Protein AF-A0A3N5NQD6-F1 (afdb_monomer)

Mean predicted aligned error: 10.13 Å

Radius of gyration: 29.54 Å; Cα contacts (8 Å, |Δi|>4): 8; chains: 1; bounding box: 46×20×89 Å

Solvent-accessible surface area (backbone atoms only — not comparable to full-atom values): 4361 Å² total; per-residue (Å²): 111,68,70,58,51,52,52,53,50,53,52,48,51,53,52,49,53,50,53,54,49,53,54,50,51,55,51,48,52,52,51,47,55,53,48,52,54,51,50,52,51,52,51,53,50,48,57,61,60,65,31,67,80,68,42,45,66,57,37,47,76,72,73,48,70,84,87,52,80,63,70,77,67,80,114

Sequence (75 aa):
MLLTLIGVFALYVIKYDARQLESRVQMQERDLEKLENTVAVLVAERAHLARPAALEPLARSLGLAPITPRQYLGL

Structure (mmCIF, N/CA/C/O backbone):
data_AF-A0A3N5NQD6-F1
#
_entry.id   AF-A0A3N5NQD6-F1
#
loop_
_atom_site.group_PDB
_atom_site.id
_atom_site.type_symbol
_atom_site.label_atom_id
_atom_site.label_alt_id
_atom_site.label_comp_id
_atom_site.label_asym_id
_atom_site.label_entity_id
_atom_site.label_seq_id
_atom_site.pdbx_PDB_ins_code
_atom_site.Cartn_x
_atom_site.Cartn_y
_atom_site.Cartn_z
_atom_site.occupancy
_atom_site.B_iso_or_equiv
_atom_site.auth_seq_id
_atom_site.auth_comp_id
_atom_site.auth_asym_id
_atom_site.auth_atom_id
_atom_site.pdbx_PDB_model_num
ATOM 1 N N . MET A 1 1 ? 26.331 2.780 -44.696 1.00 73.31 1 MET A N 1
ATOM 2 C CA . MET A 1 1 ? 24.930 2.336 -44.863 1.00 73.31 1 MET A CA 1
ATOM 3 C C . MET A 1 1 ? 24.579 1.153 -43.964 1.00 73.31 1 MET A C 1
ATOM 5 O O . MET A 1 1 ? 23.591 1.231 -43.254 1.00 73.31 1 MET A O 1
ATOM 9 N N . LEU A 1 2 ? 25.382 0.085 -43.909 1.00 87.94 2 LEU A N 1
ATOM 10 C CA . LEU A 1 2 ? 25.086 -1.059 -43.029 1.00 87.94 2 LEU A CA 1
ATOM 11 C C . LEU A 1 2 ? 25.243 -0.729 -41.528 1.00 87.94 2 LEU A C 1
ATOM 13 O O . LEU A 1 2 ? 24.344 -0.994 -40.741 1.00 87.94 2 LEU A O 1
ATOM 17 N N . LEU A 1 3 ? 26.324 -0.038 -41.147 1.00 89.12 3 LEU A N 1
ATOM 18 C CA . LEU A 1 3 ? 26.547 0.460 -39.776 1.00 89.12 3 LEU A CA 1
ATOM 19 C C . LEU A 1 3 ? 25.425 1.380 -39.271 1.00 89.12 3 LEU A C 1
ATOM 21 O O . LEU A 1 3 ? 24.997 1.274 -38.126 1.00 89.12 3 LEU A O 1
ATOM 25 N N . THR A 1 4 ? 24.913 2.256 -40.137 1.00 89.81 4 THR A N 1
ATOM 26 C CA . THR A 1 4 ? 23.804 3.158 -39.801 1.00 89.81 4 THR A CA 1
ATOM 27 C C . THR A 1 4 ? 22.498 2.391 -39.595 1.00 89.81 4 THR A C 1
ATOM 29 O O . THR A 1 4 ? 21.755 2.707 -38.674 1.00 89.81 4 THR A O 1
ATOM 32 N N . LEU A 1 5 ? 22.239 1.348 -40.393 1.00 90.88 5 LEU A N 1
ATOM 33 C CA . LEU A 1 5 ? 21.068 0.482 -4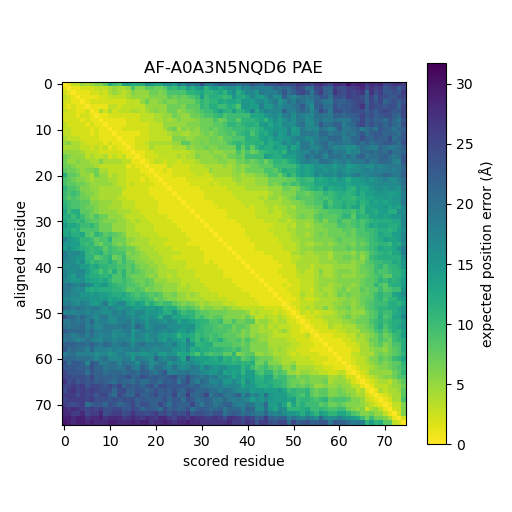0.218 1.00 90.88 5 LEU A CA 1
ATOM 34 C C . LEU A 1 5 ? 21.135 -0.313 -38.908 1.00 90.88 5 LEU A C 1
ATOM 36 O O . LEU A 1 5 ? 20.138 -0.383 -38.195 1.00 90.88 5 LEU A O 1
ATOM 40 N N . ILE A 1 6 ? 22.311 -0.842 -38.554 1.00 92.81 6 ILE A N 1
ATOM 41 C CA . ILE A 1 6 ? 22.525 -1.538 -37.275 1.00 92.81 6 ILE A CA 1
ATOM 42 C C . ILE A 1 6 ? 22.283 -0.588 -36.095 1.00 92.81 6 ILE A C 1
ATOM 44 O O . ILE A 1 6 ? 21.587 -0.955 -35.152 1.00 92.81 6 ILE A O 1
ATOM 48 N N . GLY A 1 7 ? 22.799 0.644 -36.159 1.00 92.88 7 GLY A N 1
ATOM 49 C CA . GLY A 1 7 ? 22.592 1.643 -35.108 1.00 92.88 7 GLY A CA 1
ATOM 50 C C . GLY A 1 7 ? 21.120 2.020 -34.924 1.00 92.88 7 GLY A C 1
ATOM 51 O O . GLY A 1 7 ? 20.621 2.033 -33.801 1.00 92.88 7 GLY A O 1
ATOM 52 N N . VAL A 1 8 ? 20.398 2.264 -36.023 1.00 91.69 8 VAL A N 1
ATOM 53 C CA . VAL A 1 8 ? 18.956 2.566 -35.975 1.00 91.69 8 VAL A CA 1
ATOM 54 C C . VAL A 1 8 ? 18.161 1.386 -35.414 1.00 91.69 8 VAL A C 1
ATOM 56 O O . VAL A 1 8 ? 17.279 1.590 -34.581 1.00 91.69 8 VAL A O 1
ATOM 59 N N . PHE A 1 9 ? 18.487 0.156 -35.817 1.00 92.62 9 PHE A N 1
ATOM 60 C CA . PHE A 1 9 ? 17.827 -1.043 -35.306 1.00 92.62 9 PHE A CA 1
ATOM 61 C C . PHE A 1 9 ? 18.074 -1.242 -33.803 1.00 92.62 9 PHE A C 1
ATOM 63 O O . PHE A 1 9 ? 17.126 -1.457 -33.052 1.00 92.62 9 PHE A O 1
ATOM 70 N N . ALA A 1 10 ? 19.319 -1.094 -33.342 1.00 91.19 10 ALA A N 1
ATOM 71 C CA . ALA A 1 10 ? 19.660 -1.201 -31.924 1.00 91.19 10 ALA A CA 1
ATOM 72 C C . ALA A 1 10 ? 18.908 -0.164 -31.074 1.00 91.19 10 ALA A C 1
ATOM 74 O O . ALA A 1 10 ? 18.324 -0.506 -30.047 1.00 91.19 10 ALA A O 1
ATOM 75 N N . LEU A 1 11 ? 18.852 1.091 -31.531 1.00 89.12 11 LEU A N 1
ATOM 76 C CA . LEU A 1 11 ? 18.099 2.149 -30.853 1.00 89.12 11 LEU A CA 1
ATOM 77 C C . LEU A 1 11 ? 16.597 1.862 -30.812 1.00 89.12 11 LEU A C 1
ATOM 79 O O . LEU A 1 11 ? 15.941 2.175 -29.820 1.00 89.12 11 LEU A O 1
ATOM 83 N N . TYR A 1 12 ? 16.046 1.269 -31.871 1.00 91.38 12 TYR A N 1
ATOM 84 C CA . TYR A 1 12 ? 14.641 0.884 -31.90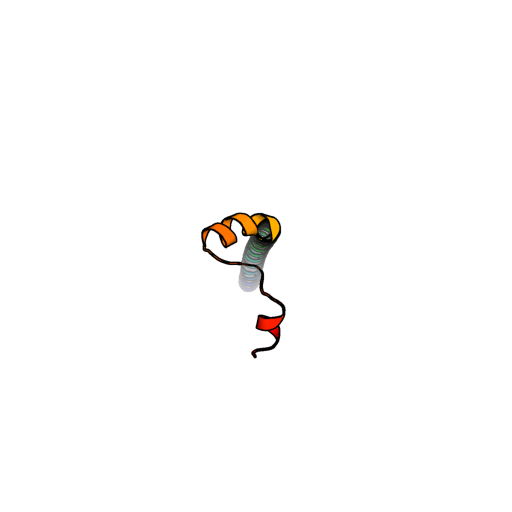5 1.00 91.38 12 TYR A CA 1
ATOM 85 C C . TYR A 1 12 ? 14.327 -0.202 -30.874 1.00 91.38 12 TYR A C 1
ATOM 87 O O . TYR A 1 12 ? 13.371 -0.045 -30.118 1.00 91.38 12 TYR A O 1
ATOM 95 N N . VAL A 1 13 ? 15.149 -1.254 -30.806 1.00 90.81 13 VAL A N 1
ATOM 96 C CA . VAL A 1 13 ? 14.985 -2.341 -29.828 1.00 90.81 13 VAL A CA 1
ATOM 97 C C . VAL A 1 13 ? 15.066 -1.794 -28.404 1.00 90.81 13 VAL A C 1
ATOM 99 O O . VAL A 1 13 ? 14.138 -1.989 -27.630 1.00 90.81 13 VAL A O 1
ATOM 102 N N . ILE A 1 14 ? 16.098 -1.002 -28.090 1.00 90.69 14 ILE A N 1
ATOM 103 C CA . ILE A 1 14 ? 16.263 -0.398 -26.757 1.00 90.69 14 ILE A CA 1
ATOM 104 C C . ILE A 1 14 ? 15.061 0.483 -26.395 1.00 90.69 14 ILE A C 1
ATOM 106 O O . ILE A 1 14 ? 14.542 0.416 -25.283 1.00 90.69 14 ILE A O 1
ATOM 110 N N . LYS A 1 15 ? 14.585 1.304 -27.337 1.00 91.25 15 LYS A N 1
ATOM 111 C CA . LYS A 1 15 ? 13.416 2.165 -27.122 1.00 91.25 15 LYS A CA 1
ATOM 112 C C . LYS A 1 15 ? 12.140 1.353 -26.907 1.00 91.25 15 LYS A C 1
ATOM 114 O O . LYS A 1 15 ? 11.279 1.767 -26.131 1.00 91.25 15 LYS A O 1
ATOM 119 N N . TYR A 1 16 ? 11.985 0.246 -27.624 1.00 90.50 16 TYR A N 1
ATOM 120 C CA . TYR A 1 16 ? 10.828 -0.626 -27.489 1.00 90.50 16 TYR A CA 1
ATOM 121 C C . TYR A 1 16 ? 10.825 -1.329 -26.129 1.00 90.50 16 TYR A C 1
ATOM 123 O O . TYR A 1 16 ? 9.819 -1.272 -25.422 1.00 90.50 16 TYR A O 1
ATOM 131 N N . ASP A 1 17 ? 11.966 -1.886 -25.724 1.00 88.88 17 ASP A N 1
ATOM 132 C CA . ASP A 1 17 ? 12.136 -2.529 -24.420 1.00 88.88 17 ASP A CA 1
ATOM 133 C C . ASP A 1 17 ? 11.891 -1.540 -23.276 1.00 88.88 17 ASP A C 1
ATOM 135 O O . ASP A 1 17 ? 11.168 -1.855 -22.330 1.00 88.88 17 ASP A O 1
ATOM 139 N N . ALA A 1 18 ? 12.402 -0.309 -23.396 1.00 89.06 18 ALA A N 1
ATOM 140 C CA . ALA A 1 18 ? 12.153 0.754 -22.426 1.00 89.06 18 ALA A CA 1
ATOM 141 C C . ALA A 1 18 ? 10.652 1.058 -22.284 1.00 89.06 18 ALA A C 1
ATOM 143 O O . ALA A 1 18 ? 10.128 1.068 -21.174 1.00 89.06 18 ALA A O 1
ATOM 144 N N . ARG A 1 19 ? 9.926 1.208 -23.401 1.00 90.62 19 ARG A N 1
ATOM 145 C CA . ARG A 1 19 ? 8.468 1.431 -23.382 1.00 90.62 19 ARG A CA 1
ATOM 146 C C . ARG A 1 19 ? 7.703 0.260 -22.776 1.00 90.62 19 ARG A C 1
ATOM 148 O O . ARG A 1 19 ? 6.712 0.462 -22.075 1.00 90.62 19 ARG A O 1
ATOM 155 N N . GLN A 1 20 ? 8.133 -0.968 -23.056 1.00 91.25 20 GLN A N 1
ATOM 156 C CA . GLN A 1 20 ? 7.505 -2.150 -22.481 1.00 91.25 20 GLN A CA 1
ATOM 157 C C . GLN A 1 20 ? 7.736 -2.214 -20.967 1.00 91.25 20 GLN A C 1
ATOM 159 O O . GLN A 1 20 ? 6.821 -2.580 -20.228 1.00 91.25 20 GLN A O 1
ATOM 164 N N . LEU A 1 21 ? 8.929 -1.840 -20.501 1.00 92.44 21 LEU A N 1
ATOM 165 C CA . LEU A 1 21 ? 9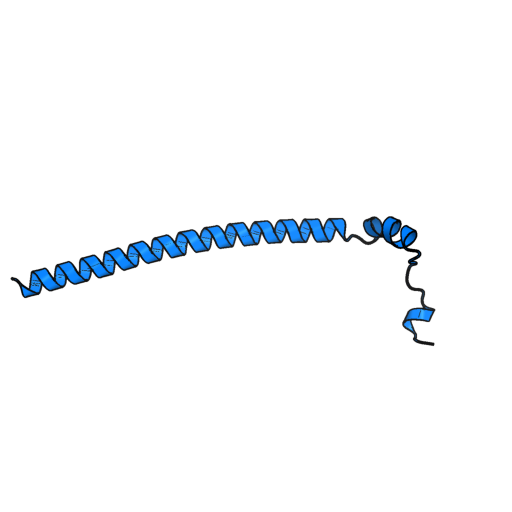.246 -1.773 -19.080 1.00 92.44 21 LEU A CA 1
ATOM 166 C C . LEU A 1 21 ? 8.440 -0.677 -18.376 1.00 92.44 21 LEU A C 1
ATOM 168 O O . LEU A 1 21 ? 7.803 -0.966 -17.369 1.00 92.44 21 LEU A O 1
ATOM 172 N N . GLU A 1 22 ? 8.387 0.532 -18.939 1.00 93.44 22 GLU A N 1
ATOM 173 C CA . GLU A 1 22 ? 7.570 1.644 -18.427 1.00 93.44 22 GLU A CA 1
ATOM 174 C C . GLU A 1 22 ? 6.099 1.240 -18.280 1.00 93.44 22 GLU A C 1
ATOM 176 O O . GLU A 1 22 ? 5.486 1.467 -17.238 1.00 93.44 22 GLU A O 1
ATOM 181 N N . SER A 1 23 ? 5.537 0.562 -19.287 1.00 94.81 23 SER A N 1
ATOM 182 C CA . SER A 1 23 ? 4.159 0.072 -19.223 1.00 94.81 23 SER A CA 1
ATOM 183 C C . SER A 1 23 ? 3.953 -0.953 -18.104 1.00 94.81 23 SER A C 1
ATOM 185 O O . SER A 1 23 ? 2.920 -0.917 -17.434 1.00 94.81 23 SER A O 1
ATOM 187 N N . ARG A 1 24 ? 4.916 -1.855 -17.872 1.00 94.56 24 ARG A N 1
ATOM 188 C CA . ARG A 1 24 ? 4.842 -2.830 -16.772 1.00 94.56 24 ARG A CA 1
ATOM 189 C C . ARG A 1 24 ? 4.933 -2.154 -15.410 1.00 94.56 24 ARG A C 1
ATOM 191 O O . ARG A 1 24 ? 4.135 -2.490 -14.542 1.00 94.56 24 ARG A O 1
ATOM 198 N N . VAL A 1 25 ? 5.846 -1.200 -15.248 1.00 95.94 25 VAL A N 1
ATOM 199 C CA . VAL A 1 25 ? 5.989 -0.420 -14.010 1.00 95.94 25 VAL A CA 1
ATOM 200 C C . VAL A 1 25 ? 4.693 0.325 -13.712 1.00 95.94 25 VAL A C 1
ATOM 202 O O . VAL A 1 25 ? 4.150 0.181 -12.625 1.00 95.94 25 VAL A O 1
ATOM 205 N N . GLN A 1 26 ? 4.114 1.008 -14.700 1.00 96.12 26 GLN A N 1
ATOM 206 C CA . GLN A 1 26 ? 2.864 1.741 -14.504 1.00 96.12 26 GLN A CA 1
ATOM 207 C C . GLN A 1 26 ? 1.684 0.826 -14.133 1.00 96.12 26 GLN A C 1
ATOM 209 O O . GLN A 1 26 ? 0.807 1.219 -13.363 1.00 96.12 26 GLN A O 1
ATOM 214 N N . MET A 1 27 ? 1.629 -0.397 -14.675 1.00 95.56 27 MET A N 1
ATOM 215 C CA . MET A 1 27 ? 0.630 -1.383 -14.246 1.00 95.56 27 MET A CA 1
ATOM 216 C C . MET A 1 27 ? 0.859 -1.811 -12.793 1.00 95.56 27 MET A C 1
ATOM 218 O O . MET A 1 27 ? -0.092 -1.834 -12.018 1.00 95.56 27 MET A O 1
ATOM 222 N N . GLN A 1 28 ? 2.108 -2.085 -12.412 1.00 95.31 28 GLN A N 1
ATOM 223 C CA . GLN A 1 28 ? 2.458 -2.477 -11.046 1.00 95.31 28 GLN A CA 1
ATOM 224 C C . GLN A 1 28 ? 2.174 -1.371 -10.027 1.00 95.31 28 GLN A C 1
ATOM 226 O O . GLN A 1 28 ? 1.643 -1.662 -8.963 1.00 95.31 28 GLN A O 1
ATOM 231 N N . GLU A 1 29 ? 2.465 -0.112 -10.354 1.00 96.62 29 GLU A N 1
ATOM 232 C CA . GLU A 1 29 ? 2.156 1.039 -9.497 1.00 96.62 29 GLU A CA 1
ATOM 233 C C . GLU A 1 29 ? 0.649 1.169 -9.249 1.00 96.62 29 GLU A C 1
ATOM 235 O O . GLU A 1 29 ? 0.220 1.350 -8.113 1.00 96.62 29 GLU A O 1
ATOM 240 N N . ARG A 1 30 ? -0.174 0.994 -10.291 1.00 96.31 30 ARG A N 1
ATOM 241 C CA . ARG A 1 30 ? -1.640 1.013 -10.151 1.00 96.31 30 ARG A CA 1
ATOM 242 C C . ARG A 1 30 ? -2.162 -0.143 -9.307 1.00 96.31 30 ARG A C 1
ATOM 244 O O . ARG A 1 30 ? -3.129 0.026 -8.567 1.00 96.31 30 ARG A O 1
ATOM 251 N N . ASP A 1 31 ? -1.576 -1.325 -9.447 1.00 96.81 31 ASP A N 1
ATOM 252 C CA . ASP A 1 31 ? -1.968 -2.482 -8.643 1.00 96.81 31 ASP A CA 1
ATOM 253 C C . ASP A 1 31 ? -1.541 -2.316 -7.180 1.00 96.81 31 ASP A C 1
ATOM 255 O O . ASP A 1 31 ? -2.303 -2.669 -6.279 1.00 96.81 31 ASP A O 1
ATOM 259 N N . LEU A 1 32 ? -0.380 -1.703 -6.939 1.00 97.31 32 LEU A N 1
ATOM 260 C CA . LEU A 1 32 ? 0.089 -1.338 -5.606 1.00 97.31 32 LEU A CA 1
ATOM 261 C C . LEU A 1 32 ? -0.849 -0.320 -4.947 1.00 97.31 32 LEU A C 1
ATOM 263 O O . LEU A 1 32 ? -1.317 -0.571 -3.842 1.00 97.31 32 LEU A O 1
ATOM 267 N N . GLU A 1 33 ? -1.223 0.750 -5.649 1.00 96.81 33 GLU A N 1
ATOM 268 C CA . GLU A 1 33 ? -2.168 1.758 -5.146 1.00 96.81 33 GLU A CA 1
ATOM 269 C C . GLU A 1 33 ? -3.531 1.139 -4.776 1.00 96.81 33 GLU A C 1
ATOM 271 O O . GLU A 1 33 ? -4.118 1.431 -3.730 1.00 96.81 33 GLU A O 1
ATOM 276 N N . LYS A 1 3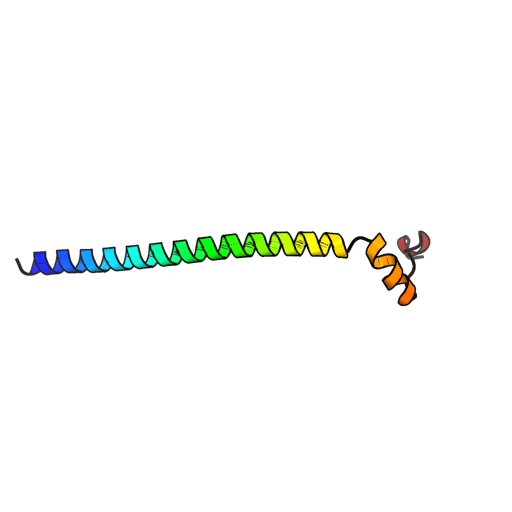4 ? -4.049 0.223 -5.604 1.00 96.62 34 LYS A N 1
ATOM 277 C CA . LYS A 1 34 ? -5.287 -0.513 -5.290 1.00 96.62 34 LYS A CA 1
ATOM 278 C C . LYS A 1 34 ? -5.138 -1.384 -4.047 1.00 96.62 34 LYS A C 1
ATOM 280 O O . LYS A 1 34 ? -6.068 -1.469 -3.238 1.00 96.62 34 LYS A O 1
ATOM 285 N N . LEU A 1 35 ? -3.997 -2.054 -3.905 1.00 96.31 35 LEU A N 1
ATOM 286 C CA . LEU A 1 35 ? -3.742 -2.933 -2.774 1.00 96.31 35 LEU A CA 1
ATOM 287 C C . LEU A 1 35 ? -3.608 -2.135 -1.475 1.00 96.31 35 LEU A C 1
ATOM 289 O O . LEU A 1 35 ? -4.211 -2.513 -0.474 1.00 96.31 35 LEU A O 1
ATOM 293 N N . GLU A 1 36 ? -2.900 -1.007 -1.502 1.00 97.56 36 GLU A N 1
ATOM 294 C CA . GLU A 1 36 ? -2.772 -0.095 -0.362 1.00 97.56 36 GLU A CA 1
ATOM 295 C C . GLU A 1 36 ? -4.137 0.412 0.109 1.00 97.56 36 GLU A C 1
ATOM 297 O O . GLU A 1 36 ? -4.448 0.333 1.299 1.00 97.56 36 GLU A O 1
ATOM 302 N N . ASN A 1 37 ? -4.999 0.831 -0.821 1.00 95.62 37 ASN A N 1
ATOM 303 C CA . ASN A 1 37 ? -6.367 1.236 -0.501 1.00 95.62 37 ASN A CA 1
ATOM 304 C C . ASN A 1 37 ? -7.178 0.093 0.128 1.00 95.62 37 ASN A C 1
ATOM 306 O O . ASN A 1 37 ? -7.893 0.296 1.109 1.00 95.62 37 ASN A O 1
ATOM 310 N N . THR A 1 38 ? -7.037 -1.127 -0.392 1.00 96.69 38 THR A N 1
ATOM 311 C CA . THR A 1 38 ? -7.716 -2.311 0.158 1.00 96.69 38 THR A CA 1
ATOM 312 C C . THR A 1 38 ? -7.247 -2.606 1.583 1.00 96.69 38 THR A C 1
ATOM 314 O O . THR A 1 38 ? -8.062 -2.839 2.475 1.00 96.69 38 THR A O 1
ATOM 317 N N . VAL A 1 39 ? -5.935 -2.551 1.826 1.00 96.50 39 VAL A N 1
ATOM 318 C CA . VAL A 1 39 ? -5.359 -2.735 3.163 1.00 96.50 39 VAL A CA 1
ATOM 319 C C . VAL A 1 39 ? -5.850 -1.649 4.114 1.00 96.50 39 VAL A C 1
ATOM 321 O O . VAL A 1 39 ? -6.220 -1.967 5.242 1.00 96.50 39 VAL A O 1
ATOM 324 N N . ALA A 1 40 ? -5.912 -0.391 3.677 1.00 96.50 40 ALA A N 1
ATOM 325 C CA . ALA A 1 40 ? -6.415 0.705 4.499 1.00 96.50 40 ALA A CA 1
ATOM 326 C C . ALA A 1 40 ? -7.868 0.468 4.945 1.00 96.50 40 ALA A C 1
ATOM 328 O O . ALA A 1 40 ? -8.185 0.639 6.125 1.00 96.50 40 ALA A O 1
ATOM 329 N N . VAL A 1 41 ? -8.731 -0.001 4.036 1.00 97.00 41 VAL A N 1
ATOM 330 C CA . VAL A 1 41 ? -10.114 -0.387 4.363 1.00 97.00 41 VAL A CA 1
ATOM 331 C C . VAL A 1 41 ? -10.135 -1.530 5.379 1.00 97.00 41 VAL A C 1
ATOM 333 O O . VAL A 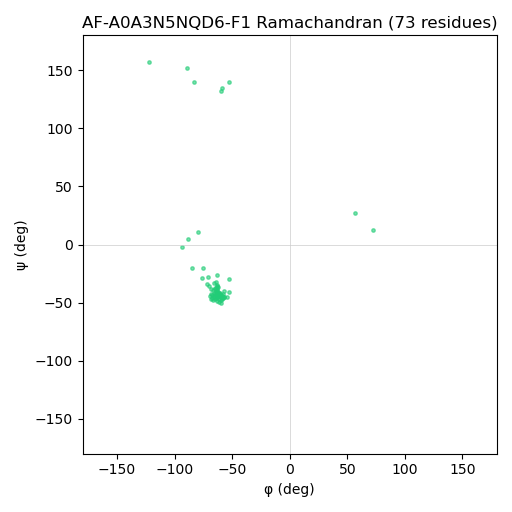1 41 ? -10.779 -1.405 6.419 1.00 97.00 41 VAL A O 1
ATOM 336 N N . LEU A 1 42 ? -9.369 -2.601 5.154 1.00 96.00 42 LEU A N 1
ATOM 337 C CA . LEU A 1 42 ? -9.309 -3.744 6.074 1.00 96.00 42 LEU A CA 1
ATOM 338 C C . LEU A 1 42 ? -8.773 -3.363 7.461 1.00 96.00 42 LEU A C 1
ATOM 340 O O . LEU A 1 42 ? -9.235 -3.883 8.477 1.00 96.00 42 LEU A O 1
ATOM 344 N N . VAL A 1 43 ? -7.808 -2.445 7.533 1.00 95.75 43 VAL A N 1
ATOM 345 C CA . VAL A 1 43 ? -7.297 -1.914 8.803 1.00 95.75 43 VAL A CA 1
ATOM 34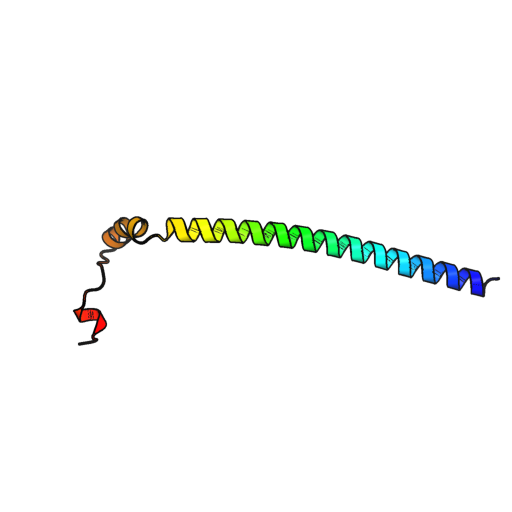6 C C . VAL A 1 43 ? -8.387 -1.130 9.530 1.00 95.75 43 VAL A C 1
ATOM 348 O O . VAL A 1 43 ? -8.557 -1.311 10.738 1.00 95.75 43 VAL A O 1
ATOM 351 N N . ALA A 1 44 ? -9.154 -0.303 8.817 1.00 94.56 44 ALA A N 1
ATOM 352 C CA . ALA A 1 44 ? -10.266 0.443 9.396 1.00 94.56 44 ALA A CA 1
ATOM 353 C C . ALA A 1 44 ? -11.382 -0.489 9.899 1.00 94.56 44 ALA A C 1
ATOM 355 O O . ALA A 1 44 ? -11.870 -0.318 11.019 1.00 94.56 44 ALA A O 1
ATOM 356 N N . GLU A 1 45 ? -11.740 -1.511 9.123 1.00 95.25 45 GLU A N 1
ATOM 357 C CA . GLU A 1 45 ? -12.704 -2.540 9.523 1.00 95.25 45 GLU A CA 1
ATOM 358 C C . GLU A 1 45 ? -12.219 -3.308 10.750 1.00 95.25 45 GLU A C 1
ATOM 360 O O . GLU A 1 45 ? -12.949 -3.447 11.732 1.00 95.25 45 GLU A O 1
ATOM 365 N N . ARG A 1 46 ? -10.955 -3.740 10.756 1.00 92.50 46 ARG A N 1
ATOM 366 C CA . ARG A 1 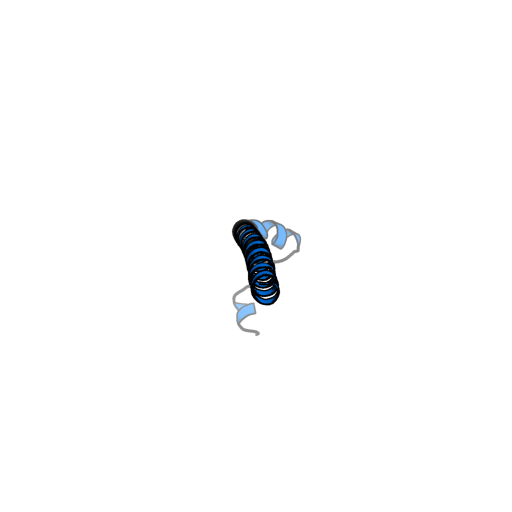46 ? -10.357 -4.404 11.915 1.00 92.50 46 ARG A CA 1
ATOM 367 C C . ARG A 1 46 ? -10.394 -3.510 13.148 1.00 92.50 46 ARG A C 1
ATOM 369 O O . ARG A 1 46 ? -10.742 -3.992 14.220 1.00 92.50 46 ARG A O 1
ATOM 376 N N . ALA A 1 47 ? -10.051 -2.230 13.021 1.00 91.19 47 ALA A N 1
ATOM 377 C CA . ALA A 1 47 ? -10.110 -1.283 14.131 1.00 91.19 47 ALA A CA 1
ATOM 378 C C . ALA A 1 47 ? -11.549 -1.085 14.636 1.00 91.19 47 ALA A C 1
ATOM 380 O O . ALA A 1 47 ? -11.770 -0.941 15.837 1.00 91.19 47 ALA A O 1
ATOM 381 N N . HIS A 1 48 ? -12.534 -1.115 13.736 1.00 90.44 48 HIS A N 1
ATOM 382 C CA . HIS A 1 48 ? -13.948 -1.074 14.090 1.00 90.44 48 HIS A CA 1
ATOM 383 C C . HIS A 1 48 ? -14.394 -2.330 14.853 1.00 90.44 48 HIS A C 1
ATOM 385 O O . HIS A 1 48 ? -15.063 -2.218 15.879 1.00 90.44 48 HIS A O 1
ATOM 391 N N . LEU A 1 49 ? -13.998 -3.516 14.392 1.00 88.88 49 LEU A N 1
ATOM 392 C CA . LEU A 1 49 ? -14.350 -4.793 15.018 1.00 88.88 49 LEU A CA 1
ATOM 393 C C . LEU A 1 49 ? -13.611 -5.023 16.342 1.00 88.88 49 LEU A C 1
ATOM 395 O O . LEU A 1 49 ? -14.171 -5.582 17.278 1.00 88.88 49 LEU A O 1
ATOM 399 N N . ALA A 1 50 ? -12.371 -4.549 16.454 1.00 87.69 50 ALA A N 1
ATOM 400 C CA . ALA A 1 50 ? -11.549 -4.667 17.656 1.00 87.69 50 ALA A CA 1
ATOM 401 C C . ALA A 1 50 ? -11.888 -3.624 18.738 1.00 87.69 50 ALA A C 1
ATOM 403 O O . ALA A 1 50 ? -11.137 -3.470 19.704 1.00 87.69 50 ALA A O 1
ATOM 404 N N . ARG A 1 51 ? -12.996 -2.884 18.600 1.00 87.31 51 ARG A N 1
ATOM 405 C CA . ARG A 1 51 ? -13.434 -1.929 19.625 1.00 87.31 51 ARG A CA 1
ATOM 406 C C . ARG A 1 51 ? -13.662 -2.663 20.954 1.00 87.31 51 ARG A C 1
ATOM 408 O O . ARG A 1 51 ? -14.346 -3.686 20.956 1.00 87.31 51 ARG A O 1
ATOM 415 N N . PRO A 1 52 ? -13.191 -2.128 22.096 1.00 81.50 52 PRO A N 1
ATOM 416 C CA . PRO A 1 52 ? -13.323 -2.791 23.397 1.00 81.50 52 PRO A CA 1
ATOM 417 C C . PRO A 1 52 ? -14.761 -3.205 23.733 1.00 81.50 52 PRO A C 1
ATOM 419 O O . PRO A 1 52 ? -14.988 -4.321 24.186 1.00 81.50 52 PRO A O 1
ATOM 422 N N . ALA A 1 53 ? -15.737 -2.346 23.423 1.00 82.81 53 ALA A N 1
ATOM 423 C CA . ALA A 1 53 ? -17.158 -2.630 23.630 1.00 82.81 53 ALA A CA 1
ATOM 424 C C . ALA A 1 53 ? -17.676 -3.811 22.785 1.00 82.81 53 ALA A C 1
ATOM 426 O O . ALA A 1 53 ? -18.551 -4.546 23.231 1.00 82.81 53 ALA A O 1
ATOM 427 N N . ALA A 1 54 ? -17.132 -4.016 21.580 1.00 82.50 54 ALA A N 1
ATOM 428 C CA . ALA A 1 54 ? -17.482 -5.154 20.728 1.00 82.50 54 ALA A CA 1
ATOM 429 C C . ALA A 1 54 ? -16.831 -6.459 21.220 1.00 82.50 54 ALA A C 1
ATOM 431 O O . ALA A 1 54 ? -17.389 -7.539 21.041 1.00 82.50 54 ALA A O 1
ATOM 432 N N . LEU A 1 55 ? -15.668 -6.360 21.870 1.00 85.75 55 LEU A N 1
ATOM 433 C CA . LEU A 1 55 ? -14.936 -7.499 22.423 1.00 85.75 55 LEU A CA 1
ATOM 434 C C . LEU A 1 55 ? -15.420 -7.909 23.821 1.00 85.75 55 LEU A C 1
ATOM 436 O O . LEU A 1 55 ? -15.186 -9.044 24.228 1.00 85.75 55 LEU A O 1
ATOM 440 N N . GLU A 1 56 ? -16.100 -7.026 24.554 1.00 85.81 56 GLU A N 1
ATOM 441 C CA . GLU A 1 56 ? -16.541 -7.277 25.930 1.00 85.81 56 GLU A CA 1
ATOM 442 C C . GLU A 1 56 ? -17.428 -8.531 26.082 1.00 85.81 56 GLU A C 1
ATOM 444 O O . GLU A 1 56 ? -17.138 -9.337 26.971 1.00 85.81 56 GLU A O 1
ATOM 449 N N . PRO A 1 57 ? -18.440 -8.788 25.226 1.00 87.19 57 PRO A N 1
ATOM 450 C CA . PRO A 1 57 ? -19.252 -10.002 25.329 1.00 87.19 57 PRO A CA 1
ATOM 451 C C . PRO A 1 57 ? -18.426 -11.279 25.130 1.00 87.19 57 PRO A C 1
ATOM 453 O O . PRO A 1 57 ? -18.595 -12.255 25.863 1.00 87.19 57 PRO A O 1
ATOM 456 N N . LEU A 1 58 ? -17.490 -11.259 24.175 1.00 86.31 58 LEU A N 1
ATOM 457 C CA . LEU A 1 58 ? -16.592 -12.381 23.909 1.00 86.31 58 LEU A CA 1
ATOM 458 C C . LEU A 1 58 ? -15.626 -12.599 25.080 1.00 86.31 58 LEU A C 1
ATOM 460 O O . LEU A 1 58 ? -15.482 -13.723 25.554 1.00 86.31 58 LEU A O 1
ATOM 464 N N . ALA A 1 59 ? -15.017 -11.531 25.596 1.00 85.50 59 ALA A N 1
ATOM 465 C CA . ALA A 1 59 ? -14.126 -11.590 26.751 1.00 85.50 59 ALA A CA 1
ATOM 466 C C . ALA A 1 59 ? -14.836 -12.191 27.973 1.00 85.50 59 ALA A C 1
ATOM 468 O O . ALA A 1 59 ? -14.310 -13.107 28.604 1.00 85.50 59 ALA A O 1
ATOM 469 N N . ARG A 1 60 ? -16.075 -11.763 28.243 1.00 86.00 60 ARG A N 1
ATOM 470 C CA . ARG A 1 60 ? -16.903 -12.312 29.327 1.00 86.00 60 ARG A CA 1
ATOM 471 C C . ARG A 1 60 ? -1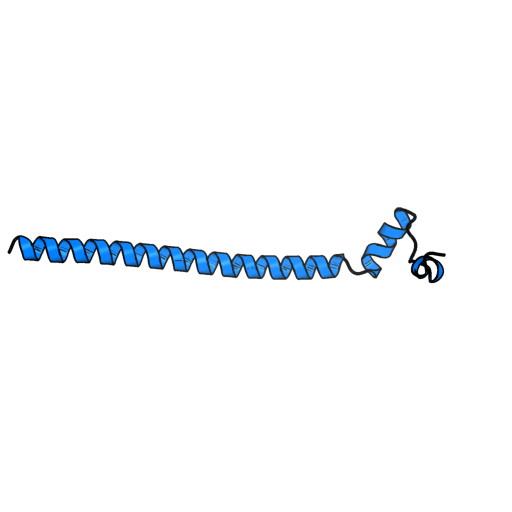7.189 -13.799 29.132 1.00 86.00 60 ARG A C 1
ATOM 473 O O . ARG A 1 60 ? -17.104 -14.554 30.095 1.00 86.00 60 ARG A O 1
ATOM 480 N N . SER A 1 61 ? -17.492 -14.231 27.904 1.00 89.69 61 SER A N 1
ATOM 481 C CA . SER A 1 61 ? -17.735 -15.652 27.599 1.00 89.69 61 SER A CA 1
ATOM 482 C C . SER A 1 61 ? -16.503 -16.536 27.835 1.00 89.69 61 SER A C 1
ATOM 484 O O . SER A 1 61 ? -16.637 -17.711 28.160 1.00 89.69 61 SER A O 1
ATOM 486 N N . L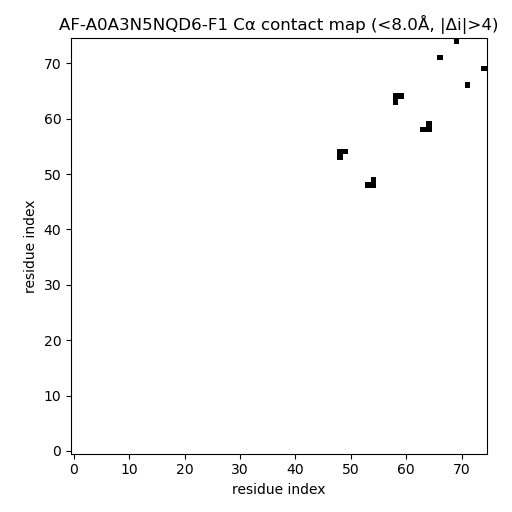EU A 1 62 ? -15.307 -15.950 27.740 1.00 88.75 62 LEU A N 1
ATOM 487 C CA . LEU A 1 62 ? -14.027 -16.595 28.030 1.00 88.75 62 LEU A CA 1
ATOM 488 C C . LEU A 1 62 ? -13.618 -16.488 29.511 1.00 88.75 62 LEU A C 1
ATOM 490 O O . LEU A 1 62 ? -12.514 -16.892 29.869 1.00 88.75 62 LEU A O 1
ATOM 494 N N . GLY A 1 63 ? -14.472 -15.930 30.377 1.00 87.62 63 GLY A N 1
ATOM 495 C CA . GLY A 1 63 ? -14.164 -15.707 31.794 1.00 87.62 63 GLY A CA 1
ATOM 496 C C . GLY A 1 63 ? -13.161 -14.575 32.046 1.00 87.62 63 GLY A C 1
ATOM 497 O O . GLY A 1 63 ? -12.643 -14.450 33.154 1.00 87.62 63 GLY A O 1
ATOM 498 N N . LEU A 1 64 ? -12.874 -13.750 31.036 1.00 84.38 64 LEU A N 1
ATOM 499 C CA . LEU A 1 64 ? -11.979 -12.606 31.152 1.00 84.38 64 LEU A CA 1
ATOM 500 C C . LEU A 1 64 ? -12.742 -11.401 31.716 1.00 84.38 64 LEU A C 1
ATOM 502 O O . LEU A 1 64 ? -13.885 -11.127 31.341 1.00 84.38 64 LEU A O 1
ATOM 506 N N . ALA A 1 65 ? -12.086 -10.662 32.605 1.00 81.69 65 ALA A N 1
ATOM 507 C CA . ALA A 1 65 ? -12.605 -9.443 33.213 1.00 81.69 65 ALA A CA 1
ATOM 508 C C . ALA A 1 65 ? -11.661 -8.264 32.927 1.00 81.69 65 ALA A C 1
ATOM 510 O O . ALA A 1 65 ? -10.474 -8.484 32.664 1.00 81.69 65 ALA A O 1
ATOM 511 N N . PRO A 1 66 ? -12.160 -7.014 32.986 1.00 78.00 66 PRO A N 1
ATOM 512 C CA . PRO A 1 66 ? -11.305 -5.838 32.921 1.00 78.00 66 PRO A CA 1
ATOM 513 C C . PRO A 1 66 ? -10.193 -5.930 33.965 1.00 78.00 66 PRO A C 1
ATOM 515 O O . PRO A 1 66 ? -10.424 -6.358 35.099 1.00 78.00 66 PRO A O 1
ATOM 518 N N . ILE A 1 67 ? -8.992 -5.514 33.575 1.00 81.62 67 ILE A N 1
ATOM 519 C CA . ILE A 1 67 ? -7.849 -5.483 34.480 1.00 81.62 67 ILE A CA 1
ATOM 520 C C . ILE A 1 67 ? -8.160 -4.561 35.670 1.00 81.62 67 ILE A C 1
ATOM 522 O O . ILE A 1 67 ? -8.666 -3.449 35.516 1.00 81.62 67 ILE A O 1
ATOM 526 N N . THR A 1 68 ? -7.897 -5.039 36.880 1.00 82.25 68 THR A N 1
ATOM 527 C CA . THR A 1 68 ? -8.117 -4.288 38.120 1.00 82.25 68 THR A CA 1
ATOM 528 C C . THR A 1 68 ? -6.871 -3.476 38.493 1.00 82.25 68 THR A C 1
ATOM 530 O O . THR A 1 68 ? -5.755 -3.898 38.190 1.00 82.25 68 THR A O 1
ATOM 533 N N . PRO A 1 69 ? -7.008 -2.340 39.210 1.00 79.12 69 PRO A N 1
ATOM 534 C CA . PRO A 1 69 ? -5.873 -1.498 39.616 1.00 79.12 69 PRO A CA 1
ATOM 535 C C . PRO A 1 69 ? -4.754 -2.252 40.352 1.00 79.12 69 PRO A C 1
ATOM 537 O O . PRO A 1 69 ? -3.583 -1.910 40.228 1.00 79.12 69 PRO A O 1
ATOM 540 N N . ARG A 1 70 ? -5.100 -3.321 41.080 1.00 80.38 70 ARG A N 1
ATOM 541 C CA . ARG A 1 70 ? -4.141 -4.182 41.789 1.00 80.38 70 ARG A CA 1
ATOM 542 C C . ARG A 1 70 ? -3.217 -4.955 40.840 1.00 80.38 70 ARG A C 1
ATOM 544 O O . ARG A 1 70 ? -2.053 -5.148 41.157 1.00 80.38 70 ARG A O 1
ATOM 551 N N . GLN A 1 71 ? -3.716 -5.336 39.664 1.00 75.62 71 GLN A N 1
ATOM 552 C CA . GLN A 1 71 ? -2.960 -6.080 38.652 1.00 75.62 71 GLN A CA 1
ATOM 553 C C . GLN A 1 71 ? -1.947 -5.202 37.900 1.00 75.62 71 GLN A C 1
ATOM 555 O O . GLN A 1 71 ? -0.981 -5.733 37.363 1.00 75.62 71 GLN A O 1
ATOM 560 N N . TYR A 1 72 ? -2.116 -3.873 37.898 1.00 74.88 72 TYR A N 1
ATOM 561 C CA . TYR A 1 72 ? -1.109 -2.944 37.362 1.00 74.88 72 TYR A CA 1
ATOM 562 C C . TYR A 1 72 ? 0.138 -2.839 38.242 1.00 74.88 72 TYR A C 1
ATOM 564 O O . TYR A 1 72 ? 1.213 -2.522 37.742 1.00 74.88 72 TYR A O 1
ATOM 572 N N . LEU A 1 73 ? -0.008 -3.066 39.549 1.00 76.19 73 LEU A N 1
ATOM 573 C CA . LEU A 1 73 ? 1.044 -2.801 40.530 1.00 76.19 73 LEU A CA 1
ATOM 574 C C . LEU A 1 73 ? 1.921 -4.020 40.836 1.00 76.19 73 LEU A C 1
ATOM 576 O O . LEU A 1 73 ? 2.881 -3.876 41.583 1.00 76.19 73 LEU A O 1
ATOM 580 N N . GLY A 1 74 ? 1.638 -5.190 40.249 1.00 61.22 74 GLY A N 1
ATOM 581 C CA . GLY A 1 74 ? 2.478 -6.386 40.399 1.00 61.22 74 GLY A CA 1
ATOM 582 C C . GLY A 1 74 ? 2.703 -6.830 41.852 1.00 61.22 74 GLY A C 1
ATOM 583 O O . GLY A 1 74 ? 3.750 -7.406 42.138 1.00 61.22 74 GLY A O 1
ATOM 584 N N . LEU A 1 75 ? 1.758 -6.525 42.751 1.00 51.97 75 LEU A N 1
ATOM 585 C CA . LEU A 1 75 ? 1.774 -6.914 44.166 1.00 51.97 75 LEU A CA 1
ATOM 586 C C . LEU A 1 75 ? 0.919 -8.156 44.406 1.00 51.97 75 LEU A C 1
ATOM 588 O O . LEU A 1 75 ? -0.261 -8.140 43.981 1.00 51.97 75 LEU A O 1
#

pLDDT: mean 88.89, std 8.09, range [51.97, 97.56]

Secondary structure (DSSP, 8-state):
-HHHHHHHHHHHHHHHHHHHHHHHHHHHHHHHHHHHHHHHHHHHHHHHHT-HHHHHHHHHHTT--PPPHHHHTT-

Foldseek 3Di:
DVVVVVVVVVVVVVVVVVVVVVVVVVVVVVVVVVVVVVVVVVVVVCVVCPPPVNCVVVCVVVVHDPDDPVNVVVD